Protein AF-A0AAV0D070-F1 (afdb_monomer)

Or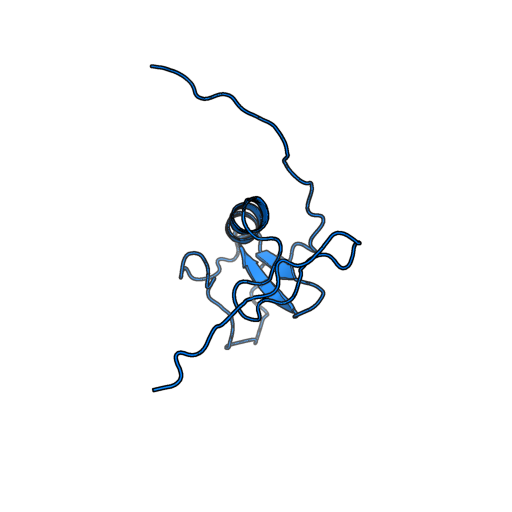ganism: NCBI:txid186058

Secondary structure (DSSP, 8-state):
--------------PPEEE--TT---TT--B-TTT-PBP-TT-EEEE-TTT--EEEHHHHHHHHTT--B-TTT--BS--SSS------------

Mean predicted aligned error: 12.6 Å

Sequence (94 aa):
MNEGGFDGIVQNFKLPVIAFGEDSTMEESQCCCICLGEYEMEDELQQLPPCKHIFHSHCISHWLRSNSTCPICRCPVFTGSGKLPSPTYSVPVH

Foldseek 3Di:
DDDDDDDDDPPVPPFDWDADDPPDPPPPAQAAPQVRHGDDNPFTWGAQVVPRHIHTPVRVSVVCVPQQADPPPRHGSDPDDDDDPPPPPPDPDD

InterPro domains:
  IPR001841 Zinc finger, RING-type [PF13639] (31-74)
  IPR001841 Zinc finger, RING-type [PS50089] (32-74)
  IPR001841 Zinc finger, RING-type [SM00184] (32-73)
  IPR013083 Zinc finger, RING/FYVE/PHD-type [G3DSA:3.30.40.10] (11-80)
  IPR044600 RING-H2 finger protein ATL1/ATL16-like [PTHR46913] (14-85)

pLDDT: mean 70.61, std 14.58, range [40.41, 89.5]

Solvent-accessible surface area (backbone atoms only — not comparable to full-atom values): 6456 Å² total; per-residue (Å²): 141,82,84,86,82,76,89,78,79,81,71,82,73,86,57,56,74,44,74,48,56,102,80,69,90,57,87,90,68,55,50,21,86,82,79,71,41,72,73,46,68,87,41,57,27,26,39,41,86,83,76,66,52,64,30,41,41,67,56,48,55,58,44,47,76,80,41,64,41,39,92,86,79,61,46,59,73,64,96,71,89,80,79,82,82,74,83,82,74,75,73,83,87,126

Structure (mmCIF, N/CA/C/O backbone):
data_AF-A0AAV0D070-F1
#
_entry.id   AF-A0AAV0D070-F1
#
loop_
_atom_site.group_PDB
_atom_site.id
_atom_site.type_symbol
_atom_site.label_atom_id
_atom_site.label_alt_id
_atom_site.label_comp_id
_atom_site.label_asym_id
_atom_site.label_entity_id
_atom_site.label_seq_id
_atom_site.pdbx_PDB_ins_code
_atom_site.Cartn_x
_atom_site.Cartn_y
_atom_site.Cartn_z
_atom_site.occupancy
_atom_site.B_iso_or_equiv
_atom_site.auth_seq_id
_atom_site.auth_comp_id
_atom_site.auth_asym_id
_atom_site.auth_atom_id
_atom_site.pdbx_PDB_model_num
ATOM 1 N N . MET A 1 1 ? -7.039 6.718 -32.064 1.00 51.34 1 MET A N 1
ATOM 2 C CA . MET A 1 1 ? -7.424 6.870 -30.651 1.00 51.34 1 MET A CA 1
ATOM 3 C C . MET A 1 1 ? -8.579 5.922 -30.404 1.00 51.34 1 MET A C 1
ATOM 5 O O . MET A 1 1 ? -9.614 6.114 -31.019 1.00 51.34 1 MET A O 1
ATOM 9 N N . ASN A 1 2 ? -8.380 4.866 -29.621 1.00 43.56 2 ASN A N 1
ATOM 10 C CA . ASN A 1 2 ? -9.481 4.049 -29.120 1.00 43.56 2 ASN A CA 1
ATOM 11 C C . ASN A 1 2 ? -9.289 3.975 -27.613 1.00 43.56 2 ASN A C 1
ATOM 13 O O . ASN A 1 2 ? -8.306 3.419 -27.125 1.00 43.56 2 ASN A O 1
ATO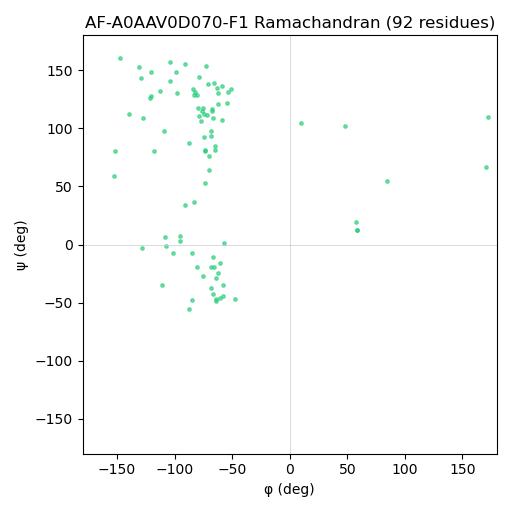M 17 N N . GLU A 1 3 ? -10.182 4.672 -26.928 1.00 57.22 3 GLU A N 1
ATOM 18 C CA . GLU A 1 3 ? -10.222 4.858 -25.491 1.00 57.22 3 GLU A CA 1
ATOM 19 C C . GLU A 1 3 ? -10.774 3.568 -24.883 1.00 57.22 3 GLU A C 1
ATOM 21 O O . GLU A 1 3 ? -11.942 3.224 -25.057 1.00 57.22 3 GLU A O 1
ATOM 26 N N . GLY A 1 4 ? -9.887 2.789 -24.263 1.00 51.31 4 GLY A N 1
ATOM 27 C CA . GLY A 1 4 ? -10.216 1.509 -23.646 1.00 51.31 4 GLY A CA 1
ATOM 28 C C . GLY A 1 4 ? -10.979 1.707 -22.344 1.00 51.31 4 GLY A C 1
ATOM 29 O O . GLY A 1 4 ? -10.397 1.631 -21.267 1.00 51.31 4 GLY A O 1
ATOM 30 N N . GLY A 1 5 ? -12.281 1.958 -22.453 1.00 61.12 5 GLY A N 1
ATOM 31 C CA . GLY A 1 5 ? -13.222 1.851 -21.348 1.00 61.12 5 GLY A CA 1
ATOM 32 C C . GLY A 1 5 ? -13.551 0.390 -21.041 1.00 61.12 5 GLY A C 1
ATOM 33 O O . GLY A 1 5 ? -14.175 -0.297 -21.844 1.00 61.12 5 GLY A O 1
ATOM 34 N N . PHE A 1 6 ? -13.161 -0.056 -19.851 1.00 51.25 6 PHE A N 1
ATOM 35 C CA . PHE A 1 6 ? -13.839 -1.095 -19.075 1.00 51.25 6 PHE A CA 1
ATOM 36 C C . PHE A 1 6 ? -13.531 -0.805 -17.599 1.00 51.25 6 PHE A C 1
ATOM 38 O O . PHE A 1 6 ? -12.607 -1.326 -16.978 1.00 51.25 6 PHE A O 1
ATOM 45 N N . ASP A 1 7 ? -14.302 0.150 -17.088 1.00 59.31 7 ASP A N 1
ATOM 46 C CA . ASP A 1 7 ? -14.576 0.349 -15.675 1.00 59.31 7 ASP A CA 1
ATOM 47 C C . ASP A 1 7 ? -15.422 -0.841 -15.203 1.00 59.31 7 ASP A C 1
ATOM 49 O O . ASP A 1 7 ? -16.501 -1.102 -15.738 1.00 59.31 7 ASP A O 1
ATOM 53 N N . GLY A 1 8 ? -14.906 -1.642 -14.278 1.00 51.41 8 GLY A N 1
ATOM 54 C CA . GLY A 1 8 ? -15.654 -2.797 -13.807 1.00 51.41 8 GLY A CA 1
ATOM 55 C C . GLY A 1 8 ? -14.829 -3.687 -12.910 1.00 51.41 8 GLY A C 1
ATOM 56 O O . GLY A 1 8 ? -13.954 -4.409 -13.370 1.00 51.41 8 GLY A O 1
ATOM 57 N N . ILE A 1 9 ? -15.183 -3.673 -11.626 1.00 53.84 9 ILE A N 1
ATOM 58 C CA . ILE A 1 9 ? -14.543 -4.398 -10.526 1.00 53.84 9 ILE A CA 1
ATOM 59 C C . ILE A 1 9 ? -13.340 -3.628 -9.947 1.00 53.84 9 ILE A C 1
ATOM 61 O O . ILE A 1 9 ? -12.242 -4.144 -9.750 1.00 53.84 9 ILE A O 1
ATOM 65 N N . VAL A 1 10 ? -13.577 -2.373 -9.550 1.00 51.00 10 VAL A N 1
ATOM 66 C CA . VAL A 1 10 ? -12.948 -1.874 -8.319 1.00 51.00 10 VAL A CA 1
ATOM 67 C C . VAL A 1 10 ? -13.527 -2.696 -7.169 1.00 51.00 10 VAL A C 1
ATOM 69 O O . VAL A 1 10 ? -14.536 -2.338 -6.566 1.00 51.00 10 VAL A O 1
ATOM 72 N N . GLN A 1 11 ? -12.950 -3.873 -6.902 1.00 52.97 11 GLN A N 1
ATOM 73 C CA . GLN A 1 11 ? -13.203 -4.525 -5.623 1.00 52.97 11 GLN A CA 1
ATOM 74 C C . GLN A 1 11 ? -12.734 -3.524 -4.575 1.00 52.97 11 GLN A C 1
ATOM 76 O O . GLN A 1 11 ? -11.547 -3.232 -4.469 1.00 52.97 11 GLN A O 1
ATOM 81 N N . ASN A 1 12 ? -13.694 -2.911 -3.888 1.00 49.38 12 ASN A N 1
ATOM 82 C CA . ASN A 1 12 ? -13.462 -1.994 -2.789 1.00 49.38 12 ASN A CA 1
ATOM 83 C C . ASN A 1 12 ? -12.819 -2.795 -1.650 1.00 49.38 12 ASN A C 1
ATOM 85 O O . ASN A 1 12 ? -13.486 -3.292 -0.738 1.00 49.38 12 ASN A O 1
ATOM 89 N N . PHE A 1 13 ? -11.512 -2.990 -1.766 1.00 62.12 13 PHE A N 1
ATOM 90 C CA . PHE A 1 13 ? -10.680 -3.673 -0.805 1.00 62.12 13 PHE A CA 1
ATOM 91 C C . PHE A 1 13 ? -10.490 -2.720 0.373 1.00 62.12 13 PHE A C 1
ATOM 93 O O . PHE A 1 13 ? -9.608 -1.868 0.361 1.00 62.12 13 PHE A O 1
ATOM 100 N N . LYS A 1 14 ? -11.359 -2.834 1.388 1.00 61.59 14 LYS A N 1
ATOM 101 C CA . LYS A 1 14 ? -11.229 -2.104 2.661 1.00 61.59 14 LYS A CA 1
ATOM 102 C C . LYS A 1 14 ? -10.051 -2.652 3.472 1.00 61.59 14 LYS A C 1
ATOM 104 O O . LYS A 1 14 ? -10.244 -3.250 4.528 1.00 61.59 14 LYS A O 1
ATOM 109 N N . LEU A 1 15 ? -8.841 -2.504 2.955 1.00 68.94 15 LEU A N 1
ATOM 110 C CA . LEU A 1 15 ? -7.629 -2.707 3.731 1.00 68.94 15 LEU A CA 1
ATOM 111 C C . LEU A 1 15 ? -7.387 -1.455 4.583 1.00 68.94 15 LEU A C 1
ATOM 113 O O . LEU A 1 15 ? -7.708 -0.349 4.136 1.00 68.94 15 LEU A O 1
ATOM 117 N N . PRO A 1 16 ? -6.863 -1.609 5.809 1.00 75.00 16 PRO A N 1
ATOM 118 C CA . PRO A 1 16 ? -6.501 -0.467 6.632 1.00 75.00 16 PRO A CA 1
ATOM 119 C C . PRO A 1 16 ? -5.403 0.335 5.926 1.00 75.00 16 PRO A C 1
ATOM 121 O O . PRO A 1 16 ? -4.332 -0.201 5.626 1.00 75.00 16 PRO A O 1
ATOM 124 N N . VAL A 1 17 ? -5.700 1.606 5.651 1.00 79.62 17 VAL A N 1
ATOM 125 C CA . VAL A 1 17 ? -4.714 2.572 5.168 1.00 79.62 17 VAL A CA 1
ATOM 126 C C . VAL A 1 17 ? -3.935 3.074 6.375 1.00 79.62 17 VAL A C 1
ATOM 128 O O . VAL A 1 17 ? -4.528 3.468 7.382 1.00 79.62 17 VAL A O 1
ATOM 131 N N . ILE A 1 18 ? -2.615 3.024 6.280 1.00 79.44 18 ILE A N 1
ATOM 132 C CA . ILE A 1 18 ? -1.688 3.592 7.246 1.00 79.44 18 ILE A CA 1
ATOM 133 C C . ILE A 1 18 ? -0.963 4.747 6.552 1.00 79.44 18 ILE A C 1
ATOM 135 O O . ILE A 1 18 ? -0.515 4.610 5.414 1.00 79.44 18 ILE A O 1
ATOM 139 N N . ALA A 1 19 ? -0.888 5.891 7.224 1.00 76.19 19 ALA A N 1
ATOM 140 C CA . ALA A 1 19 ? -0.061 7.001 6.774 1.00 76.19 19 ALA A CA 1
ATOM 141 C C . ALA A 1 19 ? 1.369 6.762 7.261 1.00 76.19 19 ALA A C 1
ATOM 143 O O . ALA A 1 19 ? 1.568 6.400 8.427 1.00 76.19 19 ALA A O 1
ATOM 144 N N . PHE A 1 20 ? 2.351 6.942 6.382 1.00 72.38 20 PHE A N 1
ATOM 145 C CA . PHE A 1 20 ? 3.747 6.896 6.782 1.00 72.38 20 PHE A CA 1
ATOM 146 C C . PHE A 1 20 ? 4.088 8.183 7.546 1.00 72.38 20 PHE A C 1
ATOM 148 O O . PHE A 1 20 ? 4.021 9.273 6.991 1.00 72.38 20 PHE A O 1
ATOM 155 N N . GLY A 1 21 ? 4.369 8.069 8.846 1.00 65.94 21 GLY A N 1
ATOM 156 C CA . GLY A 1 21 ? 4.668 9.203 9.722 1.00 65.94 21 GLY A CA 1
ATOM 157 C C . GLY A 1 21 ? 6.054 9.085 10.348 1.00 65.94 21 GLY A C 1
ATOM 158 O O . GLY A 1 21 ? 6.506 7.979 10.652 1.00 65.94 21 GLY A O 1
ATOM 159 N N . GLU A 1 22 ? 6.681 10.238 10.583 1.00 59.91 22 GLU A N 1
ATOM 160 C CA . GLU A 1 22 ? 8.076 10.463 11.012 1.00 59.91 22 GLU A CA 1
ATOM 161 C C . GLU A 1 22 ? 8.521 9.775 12.329 1.00 59.91 22 GLU A C 1
ATOM 163 O O . GLU A 1 22 ? 9.675 9.897 12.725 1.00 59.91 22 GLU A O 1
ATOM 168 N N . ASP A 1 23 ? 7.646 9.009 12.990 1.00 57.81 23 ASP A N 1
ATOM 169 C CA . ASP A 1 23 ? 7.898 8.321 14.271 1.00 57.81 23 ASP A CA 1
ATOM 170 C C . ASP A 1 23 ? 8.042 6.782 14.136 1.00 57.81 23 ASP A C 1
ATOM 172 O O . ASP A 1 23 ? 8.140 6.048 15.120 1.00 57.81 23 ASP A O 1
ATOM 176 N N . SER A 1 24 ? 8.055 6.241 12.911 1.00 54.66 24 SER A N 1
ATOM 177 C CA . SER A 1 24 ? 8.052 4.786 12.680 1.00 54.66 24 SER A CA 1
ATOM 178 C C . SER A 1 24 ? 9.463 4.179 12.658 1.00 54.66 24 SER A C 1
ATOM 180 O O . SER A 1 24 ? 10.062 3.986 11.604 1.00 54.66 24 SER A O 1
ATOM 182 N N . THR A 1 25 ? 9.983 3.796 13.825 1.00 54.25 25 THR A N 1
ATOM 183 C CA . THR A 1 25 ? 11.239 3.026 13.999 1.00 54.25 25 THR A CA 1
ATOM 184 C C . THR A 1 25 ? 11.100 1.541 13.606 1.00 54.25 25 THR A C 1
ATOM 186 O O . THR A 1 25 ? 11.401 0.634 14.380 1.00 54.25 25 THR A O 1
ATOM 189 N N . MET A 1 26 ? 10.619 1.254 12.393 1.00 52.88 26 MET A N 1
ATOM 190 C CA . MET A 1 26 ? 10.572 -0.107 11.834 1.00 52.88 26 MET A CA 1
ATOM 191 C C . MET A 1 26 ? 11.442 -0.186 10.571 1.00 52.88 26 MET A C 1
ATOM 193 O O . MET A 1 26 ? 10.945 -0.112 9.447 1.00 52.88 26 MET A O 1
ATOM 197 N N . GLU A 1 27 ? 12.755 -0.326 10.774 1.00 54.59 27 GLU A N 1
ATOM 198 C CA . GLU A 1 27 ? 13.813 -0.317 9.744 1.00 54.59 27 GLU A CA 1
ATOM 199 C C . GLU A 1 27 ? 13.712 -1.426 8.676 1.00 54.59 27 GLU A C 1
ATOM 201 O O . GLU A 1 27 ? 14.317 -1.307 7.618 1.00 54.59 27 GLU A O 1
ATOM 206 N N . GLU A 1 28 ? 12.935 -2.493 8.880 1.00 53.97 28 GLU A N 1
ATOM 207 C CA . GLU A 1 28 ? 12.988 -3.667 7.989 1.00 53.97 28 GLU A CA 1
ATOM 208 C C . GLU A 1 28 ? 11.944 -3.696 6.860 1.00 53.97 28 GLU A C 1
ATOM 210 O O . GLU A 1 28 ? 11.878 -4.661 6.098 1.00 53.97 28 GLU A O 1
ATOM 215 N N . SER A 1 29 ? 11.106 -2.670 6.694 1.00 61.00 29 SER A N 1
ATOM 216 C CA . SER A 1 29 ? 10.103 -2.656 5.613 1.00 61.00 29 SER A CA 1
ATOM 217 C C . SER A 1 29 ? 9.738 -1.240 5.178 1.00 61.00 29 SER A C 1
ATOM 219 O O . SER A 1 29 ? 8.578 -0.859 5.258 1.00 61.00 29 SER A O 1
ATOM 221 N N . GLN A 1 30 ? 10.729 -0.468 4.727 1.00 70.94 30 GLN A N 1
ATOM 222 C CA . GLN A 1 30 ? 10.545 0.892 4.194 1.00 70.94 30 GLN A CA 1
ATOM 223 C C . GLN A 1 30 ? 10.428 0.950 2.661 1.00 70.94 30 GLN A C 1
ATOM 225 O O . GLN A 1 30 ? 10.405 2.026 2.074 1.00 70.94 30 GLN A O 1
ATOM 230 N N . CYS A 1 31 ? 10.353 -0.209 2.000 1.00 81.94 31 CYS A N 1
ATOM 231 C CA . CYS A 1 31 ? 10.238 -0.302 0.548 1.00 81.94 31 CYS A CA 1
ATOM 232 C C . CYS A 1 31 ? 9.084 -1.221 0.140 1.00 81.94 31 CYS A C 1
ATOM 234 O O . CYS A 1 31 ? 8.861 -2.285 0.727 1.00 81.94 31 CYS A O 1
ATOM 236 N N . CYS A 1 32 ? 8.392 -0.857 -0.933 1.00 86.00 32 CYS A N 1
ATOM 237 C CA . CYS A 1 32 ? 7.343 -1.664 -1.536 1.00 86.00 32 CYS A CA 1
ATOM 238 C C . CYS A 1 32 ? 7.940 -2.773 -2.402 1.00 86.00 32 CYS A C 1
ATOM 240 O O . CYS A 1 32 ? 8.512 -2.495 -3.447 1.00 86.00 32 CYS A O 1
ATOM 242 N N . CYS A 1 33 ? 7.723 -4.051 -2.078 1.00 84.31 33 CYS A N 1
ATOM 243 C CA . CYS A 1 33 ? 8.230 -5.152 -2.916 1.00 84.31 33 CYS A CA 1
ATOM 244 C C . CYS A 1 33 ? 7.582 -5.245 -4.313 1.00 84.31 33 CYS A C 1
ATOM 246 O O . CYS A 1 33 ? 8.041 -6.025 -5.143 1.00 84.31 33 CYS A O 1
ATOM 248 N N . ILE A 1 34 ? 6.498 -4.504 -4.569 1.00 85.19 34 ILE A N 1
ATOM 249 C CA . ILE A 1 34 ? 5.784 -4.533 -5.854 1.00 85.19 34 ILE A CA 1
ATOM 250 C C . ILE A 1 34 ? 6.444 -3.584 -6.860 1.00 85.19 34 ILE A C 1
ATOM 252 O O . ILE A 1 34 ? 6.680 -3.980 -7.997 1.00 85.19 34 ILE A O 1
ATOM 256 N N . CYS A 1 35 ? 6.734 -2.344 -6.454 1.00 87.00 35 CYS A N 1
ATOM 257 C CA . CYS A 1 35 ? 7.403 -1.353 -7.306 1.00 87.00 35 CYS A CA 1
ATOM 258 C C . CYS A 1 35 ? 8.897 -1.180 -6.995 1.00 87.00 35 CYS A C 1
ATOM 260 O O . CYS A 1 35 ? 9.581 -0.487 -7.738 1.00 87.00 35 CYS A O 1
ATOM 262 N N . LEU A 1 36 ? 9.395 -1.809 -5.926 1.00 85.44 36 LEU A N 1
ATOM 263 C CA . LEU A 1 36 ? 10.752 -1.659 -5.386 1.00 85.44 36 LEU A CA 1
ATOM 264 C C . LEU A 1 36 ? 11.114 -0.208 -5.012 1.00 85.44 36 LEU A C 1
ATOM 266 O O . LEU A 1 36 ? 12.291 0.113 -4.903 1.00 85.44 36 LEU A O 1
ATOM 270 N N . GLY A 1 37 ? 10.106 0.651 -4.820 1.00 84.88 37 GLY A N 1
ATOM 271 C CA . GLY A 1 37 ? 10.261 2.040 -4.383 1.00 84.88 37 GLY A CA 1
ATOM 272 C C . GLY A 1 37 ? 10.203 2.186 -2.864 1.00 84.88 37 GLY A C 1
ATOM 273 O O . GLY A 1 37 ? 9.615 1.343 -2.182 1.00 84.88 37 GLY A O 1
ATOM 274 N N . GLU A 1 38 ? 10.819 3.248 -2.357 1.00 85.69 38 GLU A N 1
ATOM 275 C CA . GLU A 1 38 ? 10.784 3.657 -0.949 1.00 85.69 38 GLU A CA 1
ATOM 276 C C . GLU A 1 38 ? 9.415 4.247 -0.582 1.00 85.69 38 GLU A C 1
ATOM 278 O O . GLU A 1 38 ? 8.696 4.730 -1.455 1.00 85.69 38 GLU A O 1
ATOM 283 N N . TYR A 1 39 ? 9.040 4.160 0.695 1.00 84.88 39 TYR A N 1
ATOM 284 C CA . TYR A 1 39 ? 7.816 4.767 1.212 1.00 84.88 39 TYR A CA 1
ATOM 285 C C . TYR A 1 39 ? 8.031 6.244 1.535 1.00 84.88 39 TYR A C 1
ATOM 287 O O . TYR A 1 39 ? 8.943 6.591 2.285 1.00 84.88 39 TYR A O 1
ATOM 295 N N . GLU A 1 40 ? 7.158 7.103 1.011 1.00 80.50 40 GLU A N 1
ATOM 296 C CA . GLU A 1 40 ? 7.174 8.541 1.281 1.00 80.50 40 GLU A CA 1
ATOM 297 C C . GLU A 1 40 ? 6.057 8.931 2.264 1.00 80.50 40 GLU A C 1
ATOM 299 O O . GLU A 1 40 ? 5.051 8.239 2.411 1.00 80.50 40 GLU A O 1
ATOM 304 N N . MET A 1 41 ? 6.213 10.0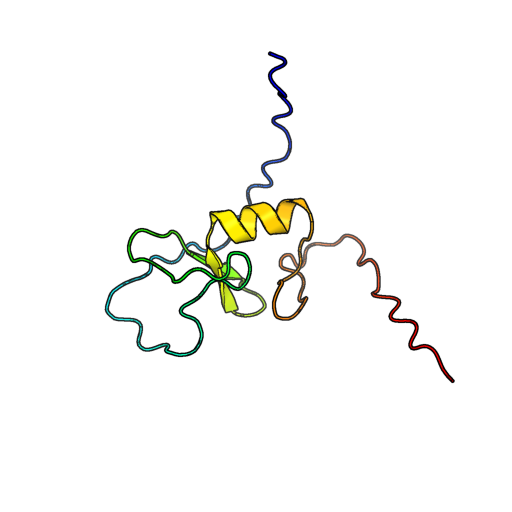60 2.963 1.00 74.44 41 MET A N 1
ATOM 305 C CA . MET A 1 41 ? 5.200 10.554 3.915 1.00 74.44 41 MET A CA 1
ATOM 306 C C . M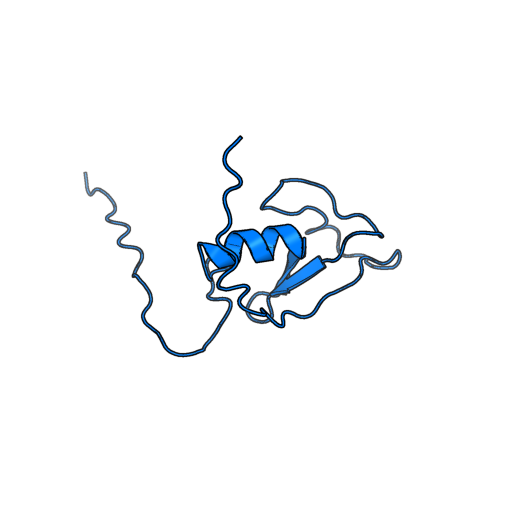ET A 1 41 ? 3.860 10.891 3.238 1.00 74.44 41 MET A C 1
ATOM 308 O O . MET A 1 41 ? 2.805 10.859 3.871 1.00 74.44 41 MET A O 1
ATOM 312 N N . GLU A 1 42 ? 3.899 11.200 1.944 1.00 79.44 42 GLU A N 1
ATOM 313 C CA . GLU A 1 42 ? 2.716 11.477 1.127 1.00 79.44 42 GLU A CA 1
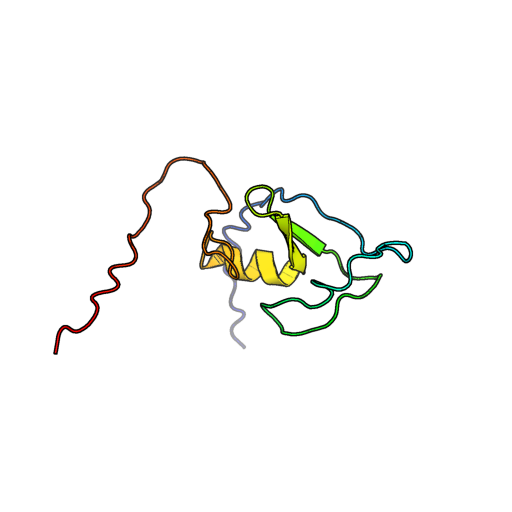ATOM 314 C C . GLU A 1 42 ? 2.075 10.200 0.558 1.00 79.44 42 GLU A C 1
ATOM 316 O O . GLU A 1 42 ? 0.980 10.262 -0.006 1.00 79.44 42 GLU A O 1
ATOM 321 N N . ASP A 1 43 ? 2.712 9.039 0.730 1.00 82.31 43 ASP A N 1
ATOM 322 C CA . ASP A 1 43 ? 2.202 7.776 0.221 1.00 82.31 43 ASP A CA 1
ATOM 323 C C . ASP A 1 43 ? 1.155 7.152 1.147 1.00 82.31 43 ASP A C 1
ATOM 325 O O . ASP A 1 43 ? 1.335 6.950 2.353 1.00 82.31 43 ASP A O 1
ATOM 329 N N . GLU A 1 44 ? 0.043 6.753 0.536 1.00 85.69 44 GLU A N 1
ATOM 330 C CA . GLU A 1 44 ? -0.963 5.936 1.193 1.00 85.69 44 GLU A CA 1
ATOM 331 C C . GLU A 1 44 ? -0.487 4.488 1.208 1.00 85.69 44 GLU A C 1
ATOM 333 O O . GLU A 1 44 ? -0.461 3.814 0.174 1.00 85.69 44 GLU A O 1
ATOM 338 N N . LEU A 1 45 ? -0.151 3.966 2.382 1.00 85.88 45 LEU A N 1
ATOM 339 C CA . LEU A 1 45 ? 0.251 2.575 2.529 1.00 85.88 45 LEU A CA 1
ATOM 340 C C . LEU A 1 45 ? -0.926 1.736 3.013 1.00 85.88 45 LEU A C 1
ATOM 342 O O . LEU A 1 45 ? -1.787 2.185 3.760 1.00 85.88 45 LEU A O 1
ATOM 346 N N . GLN A 1 46 ? -0.971 0.479 2.604 1.00 84.94 46 GLN A N 1
ATOM 347 C CA . GLN A 1 46 ? -1.957 -0.491 3.043 1.00 84.94 46 GLN A CA 1
ATOM 348 C C . GLN A 1 46 ? -1.258 -1.671 3.696 1.00 84.94 46 GLN A C 1
ATOM 350 O O . GLN A 1 46 ? -0.370 -2.301 3.115 1.00 84.94 46 GLN A O 1
ATOM 355 N N . GLN A 1 47 ? -1.702 -1.994 4.908 1.00 85.00 47 GLN A N 1
ATOM 356 C CA . GLN A 1 47 ? -1.226 -3.159 5.634 1.00 85.00 47 GLN A CA 1
ATOM 357 C C . GLN A 1 47 ? -2.200 -4.324 5.469 1.00 85.00 47 GLN A C 1
ATOM 359 O O . GLN A 1 47 ? -3.401 -4.204 5.712 1.00 85.00 47 GLN A O 1
ATOM 364 N N . LEU A 1 48 ? -1.677 -5.491 5.105 1.00 83.62 48 LEU A N 1
ATOM 365 C CA . LEU A 1 48 ? -2.471 -6.710 5.029 1.00 83.62 48 LEU A CA 1
ATOM 366 C C . LEU A 1 48 ? -2.743 -7.251 6.444 1.00 83.62 48 LEU A C 1
ATOM 368 O O . LEU A 1 48 ? -1.798 -7.682 7.102 1.00 83.62 48 LEU A O 1
ATOM 372 N N . PRO A 1 49 ? -4.002 -7.342 6.915 1.00 81.06 49 PRO A N 1
ATOM 373 C CA . PRO A 1 49 ? -4.300 -7.851 8.253 1.00 81.06 49 PRO A CA 1
ATOM 374 C C . PRO A 1 49 ? -3.805 -9.286 8.551 1.00 81.06 49 PRO A C 1
ATOM 376 O O . PRO A 1 49 ? -3.393 -9.516 9.688 1.00 81.06 49 PRO A O 1
ATOM 379 N N . PRO A 1 50 ? -3.781 -10.259 7.607 1.00 79.69 50 PRO A N 1
ATOM 380 C CA . PRO A 1 50 ? -3.368 -11.627 7.939 1.00 79.69 50 PRO A CA 1
ATOM 381 C C . PRO A 1 50 ? -1.856 -11.801 8.127 1.00 79.69 50 PRO A C 1
ATOM 383 O O . PRO A 1 50 ? -1.436 -12.714 8.830 1.00 79.69 50 PRO A O 1
ATOM 386 N N . CYS A 1 51 ? -1.029 -10.967 7.491 1.00 83.44 51 CYS A N 1
ATOM 387 C CA . CYS A 1 51 ? 0.431 -11.121 7.506 1.00 83.44 51 CYS A CA 1
ATOM 388 C C . CYS A 1 51 ? 1.194 -9.857 7.912 1.00 83.44 51 CYS A C 1
ATOM 390 O O . CYS A 1 51 ? 2.413 -9.900 8.001 1.00 83.44 51 CYS A O 1
ATOM 392 N N . LYS A 1 52 ? 0.492 -8.743 8.141 1.00 81.50 52 LYS A N 1
ATOM 393 C CA . LYS A 1 52 ? 1.019 -7.428 8.542 1.00 81.50 52 LYS A CA 1
ATOM 394 C C . LYS A 1 52 ? 2.037 -6.796 7.583 1.00 81.50 52 LYS A C 1
ATOM 396 O O . LYS A 1 52 ? 2.652 -5.794 7.926 1.00 81.50 52 LYS A O 1
ATOM 401 N N . HIS A 1 53 ? 2.170 -7.331 6.371 1.00 85.81 53 HIS A N 1
ATOM 402 C CA . HIS A 1 53 ? 3.000 -6.737 5.327 1.00 85.81 53 HIS A CA 1
ATOM 403 C C . HIS A 1 53 ? 2.370 -5.454 4.789 1.00 85.81 53 HIS A C 1
ATOM 405 O O . HIS A 1 53 ? 1.157 -5.405 4.566 1.00 85.81 53 HIS A O 1
ATOM 411 N N . ILE A 1 54 ? 3.214 -4.450 4.585 1.00 85.06 54 ILE A N 1
ATOM 412 C CA . ILE A 1 54 ? 2.856 -3.105 4.142 1.00 85.06 54 ILE A CA 1
ATOM 413 C C . ILE A 1 54 ? 3.224 -2.972 2.665 1.00 85.06 54 ILE A C 1
ATOM 415 O O . ILE A 1 54 ? 4.252 -3.498 2.243 1.00 85.06 54 ILE A O 1
ATOM 419 N N . PHE A 1 55 ? 2.376 -2.298 1.894 1.00 87.31 55 PHE A N 1
ATOM 420 C CA . PHE A 1 55 ? 2.577 -1.987 0.478 1.00 87.31 55 PHE A CA 1
ATOM 421 C C . PHE A 1 55 ? 1.932 -0.641 0.157 1.00 87.31 55 PHE A C 1
ATOM 423 O O . PHE A 1 55 ? 1.000 -0.250 0.851 1.00 87.31 55 PHE A O 1
ATOM 430 N N . HIS A 1 56 ? 2.319 0.023 -0.935 1.00 89.50 56 HIS A N 1
ATOM 431 C CA . HIS A 1 56 ? 1.540 1.164 -1.425 1.00 89.50 56 HIS A CA 1
ATOM 432 C C . HIS A 1 56 ? 0.106 0.734 -1.733 1.00 89.50 56 HIS A C 1
ATOM 434 O O . HIS A 1 56 ? -0.103 -0.291 -2.392 1.00 89.50 56 HIS A O 1
ATOM 440 N N . SER A 1 57 ? -0.861 1.550 -1.322 1.00 85.62 57 SER A N 1
ATOM 441 C CA . SER A 1 57 ? -2.288 1.402 -1.606 1.00 85.62 57 SER A CA 1
ATOM 442 C C . SER A 1 57 ? -2.513 1.126 -3.090 1.00 85.62 57 SER A C 1
ATOM 444 O O . SER A 1 57 ? -3.153 0.141 -3.458 1.00 85.62 57 SER A O 1
ATOM 446 N N . HIS A 1 58 ? -1.867 1.900 -3.967 1.00 85.94 58 HIS A N 1
ATOM 447 C CA . HIS A 1 58 ? -1.940 1.697 -5.411 1.00 85.94 58 HIS A CA 1
ATOM 448 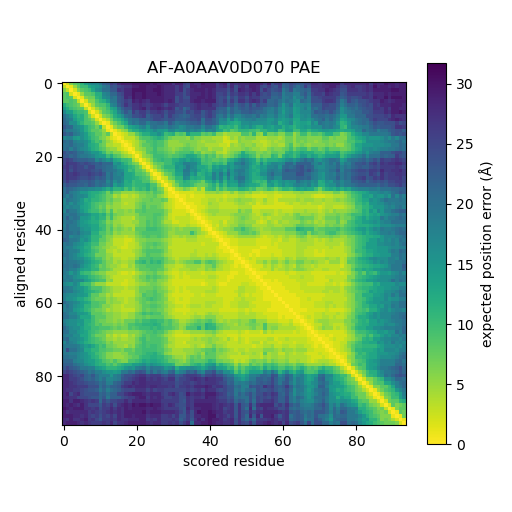C C . HIS A 1 58 ? -1.340 0.355 -5.860 1.00 85.94 58 HIS A C 1
ATOM 450 O O . HIS A 1 58 ? -1.965 -0.391 -6.619 1.00 85.94 58 HIS A O 1
ATOM 456 N N . CYS A 1 59 ? -0.144 0.014 -5.372 1.00 87.81 59 CYS A N 1
ATOM 457 C CA . CYS A 1 59 ? 0.556 -1.204 -5.768 1.00 87.81 59 CYS A CA 1
ATOM 458 C C . CYS A 1 59 ? -0.199 -2.468 -5.350 1.00 87.81 59 CYS A C 1
ATOM 460 O O . CYS A 1 59 ? -0.395 -3.365 -6.174 1.00 87.81 59 CYS A O 1
ATOM 462 N N . ILE A 1 60 ? -0.646 -2.548 -4.093 1.00 85.00 60 ILE A N 1
ATOM 463 C CA . ILE A 1 60 ? -1.402 -3.708 -3.619 1.00 85.00 60 ILE A CA 1
ATOM 464 C C . ILE A 1 60 ? -2.774 -3.763 -4.278 1.00 85.00 60 ILE A C 1
ATOM 466 O O . ILE A 1 60 ? -3.192 -4.839 -4.688 1.00 85.00 60 ILE A O 1
ATOM 470 N N . SER A 1 61 ? -3.436 -2.625 -4.500 1.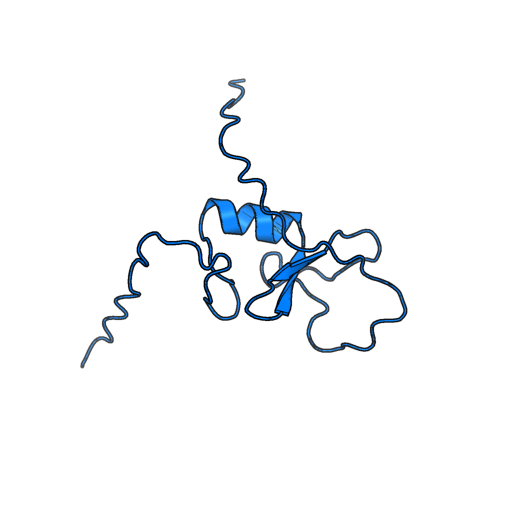00 82.56 61 SER A N 1
ATOM 471 C CA . SER A 1 61 ? -4.698 -2.581 -5.245 1.00 82.56 61 SER A CA 1
ATOM 472 C C . SER A 1 61 ? -4.545 -3.150 -6.652 1.00 82.56 61 SER A C 1
ATOM 474 O O . SER A 1 61 ? -5.377 -3.941 -7.094 1.00 82.56 61 SER A O 1
ATOM 476 N N . HIS A 1 62 ? -3.469 -2.789 -7.357 1.00 85.00 62 HIS A N 1
ATOM 477 C CA . HIS A 1 62 ? -3.185 -3.320 -8.687 1.00 85.00 62 HIS A CA 1
ATOM 478 C C . HIS A 1 62 ? -2.870 -4.820 -8.646 1.00 85.00 62 HIS A C 1
ATOM 480 O O . HIS A 1 62 ? -3.382 -5.588 -9.459 1.00 85.00 62 HIS A O 1
ATOM 486 N N . TRP A 1 63 ? -2.084 -5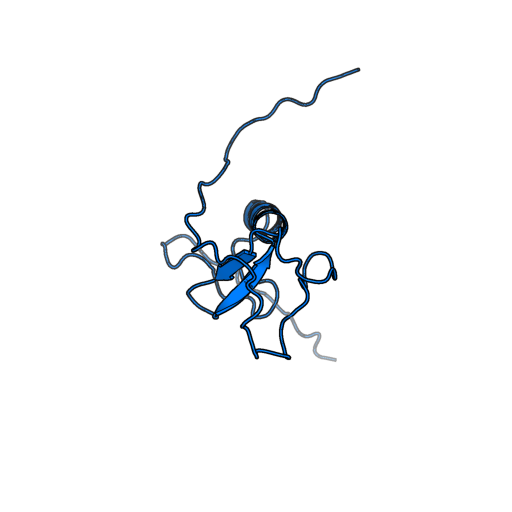.262 -7.665 1.00 86.12 63 TRP A N 1
ATOM 487 C CA . TRP A 1 63 ? -1.777 -6.675 -7.463 1.00 86.12 63 TRP A CA 1
ATOM 488 C C . TRP A 1 63 ? -3.036 -7.506 -7.190 1.00 86.12 63 TRP A C 1
ATOM 490 O O . TRP A 1 63 ? -3.245 -8.528 -7.843 1.00 86.12 63 TRP A O 1
ATOM 500 N N . LEU A 1 64 ? -3.918 -7.035 -6.304 1.00 80.00 64 LEU A N 1
ATOM 501 C CA . LEU A 1 64 ? -5.152 -7.717 -5.907 1.00 80.00 64 LEU A CA 1
ATOM 502 C C . LEU A 1 64 ? -6.183 -7.854 -7.030 1.00 80.00 64 LEU A C 1
ATOM 504 O O . LEU A 1 64 ? -7.034 -8.739 -6.946 1.00 80.00 64 LEU A O 1
ATOM 508 N N . ARG A 1 65 ? -6.087 -7.050 -8.099 1.00 79.38 65 ARG A N 1
ATOM 509 C CA . ARG A 1 65 ? -6.886 -7.251 -9.323 1.00 79.38 65 ARG A CA 1
ATOM 510 C C . ARG A 1 65 ? -6.555 -8.566 -10.026 1.00 79.38 65 ARG A C 1
ATOM 512 O O . ARG A 1 65 ? -7.414 -9.112 -10.707 1.00 79.38 65 ARG A O 1
ATOM 519 N N . SER A 1 66 ? -5.323 -9.051 -9.879 1.00 79.12 66 SER A N 1
ATOM 520 C CA . SER A 1 66 ? -4.833 -10.262 -10.545 1.00 79.12 66 SER A CA 1
ATOM 521 C C . SER A 1 66 ? -4.599 -11.414 -9.558 1.00 79.12 66 SER A C 1
ATOM 523 O O . SER A 1 66 ? -4.859 -12.570 -9.873 1.00 79.12 66 SER A O 1
ATOM 525 N N . ASN A 1 67 ? -4.158 -11.109 -8.333 1.00 79.81 67 ASN A N 1
ATOM 526 C CA . ASN A 1 67 ? -3.796 -12.079 -7.303 1.00 79.81 67 ASN A CA 1
ATOM 527 C C . ASN A 1 67 ? -4.272 -11.624 -5.920 1.00 79.81 67 ASN A C 1
ATOM 529 O O . ASN A 1 67 ? -3.707 -10.702 -5.343 1.00 79.81 67 ASN A O 1
ATOM 533 N N . SER A 1 68 ? -5.233 -12.322 -5.313 1.00 80.12 68 SER A N 1
ATOM 534 C CA . SER A 1 68 ? -5.733 -12.011 -3.960 1.00 80.12 68 SER A CA 1
ATOM 535 C C . SER A 1 68 ? -4.872 -12.594 -2.822 1.00 80.12 68 SER A C 1
ATOM 537 O O . SER A 1 68 ? -5.383 -13.037 -1.789 1.00 80.12 68 SER A O 1
ATOM 539 N N . THR A 1 69 ? -3.552 -12.610 -2.996 1.00 85.25 69 THR A N 1
ATOM 540 C CA . THR A 1 69 ? -2.577 -13.164 -2.040 1.00 85.25 69 THR A CA 1
ATOM 541 C C . THR A 1 69 ? -1.445 -12.181 -1.787 1.00 85.25 69 THR A C 1
ATOM 543 O O . THR A 1 69 ? -1.093 -11.411 -2.670 1.00 85.25 69 THR A O 1
ATOM 546 N N . CYS A 1 70 ? -0.813 -12.230 -0.621 1.00 85.94 70 CYS A N 1
ATOM 547 C CA . CYS A 1 70 ? 0.344 -11.404 -0.304 1.00 85.94 70 CYS A CA 1
ATOM 548 C C . CYS A 1 70 ? 1.523 -11.725 -1.246 1.00 85.94 70 CYS A C 1
ATOM 550 O O . CYS A 1 70 ? 1.882 -12.896 -1.366 1.00 85.94 70 CYS A O 1
ATOM 552 N N . PRO A 1 71 ? 2.173 -10.733 -1.875 1.00 84.06 71 PRO A N 1
ATOM 553 C CA . PRO A 1 71 ? 3.328 -10.981 -2.742 1.00 84.06 71 PRO A CA 1
ATOM 554 C C . PRO A 1 71 ? 4.572 -11.462 -1.973 1.00 84.06 71 PRO A C 1
ATOM 556 O O . PRO A 1 71 ? 5.444 -12.082 -2.572 1.00 84.06 71 PRO A O 1
ATOM 559 N N . ILE A 1 72 ? 4.638 -11.233 -0.654 1.00 83.06 72 ILE A N 1
ATOM 560 C CA . ILE A 1 72 ? 5.770 -11.649 0.190 1.00 83.06 72 ILE A CA 1
ATOM 561 C C . ILE A 1 72 ? 5.581 -13.083 0.698 1.00 83.06 72 ILE A C 1
ATOM 563 O O . ILE A 1 72 ? 6.421 -13.946 0.463 1.00 83.06 72 ILE A O 1
ATOM 567 N N . CYS A 1 73 ? 4.463 -13.371 1.371 1.00 83.88 73 CYS A N 1
ATOM 568 C CA . CYS A 1 73 ? 4.244 -14.673 2.017 1.00 83.88 73 CYS A CA 1
ATOM 569 C C . CYS A 1 73 ? 3.223 -15.576 1.314 1.00 83.88 73 CYS A C 1
ATOM 571 O O . CYS A 1 73 ? 2.967 -16.683 1.780 1.00 83.88 73 CYS A O 1
ATOM 573 N N . ARG A 1 74 ? 2.603 -15.118 0.220 1.00 82.75 74 ARG A N 1
ATOM 574 C CA . ARG A 1 74 ? 1.524 -15.820 -0.502 1.00 82.75 74 ARG A CA 1
ATOM 575 C C . ARG A 1 74 ? 0.284 -16.139 0.345 1.00 82.75 74 ARG A C 1
ATOM 577 O O . ARG A 1 74 ? -0.590 -16.866 -0.118 1.00 82.75 74 ARG A O 1
ATOM 584 N N . CYS A 1 75 ? 0.149 -15.558 1.542 1.00 82.00 75 CYS A N 1
ATOM 585 C CA . CYS A 1 75 ? -1.069 -15.691 2.343 1.00 82.00 75 CYS A CA 1
ATOM 586 C C . CYS A 1 75 ? -2.258 -15.002 1.657 1.00 82.00 75 CYS A C 1
ATOM 588 O O . CYS A 1 75 ? -2.098 -13.891 1.149 1.00 82.00 75 CYS A O 1
ATOM 590 N N . PRO A 1 76 ? -3.456 -15.604 1.666 1.00 79.50 76 PRO A N 1
ATOM 591 C CA . PRO A 1 76 ? -4.652 -14.971 1.126 1.00 79.50 76 PRO A CA 1
ATOM 592 C C . PRO A 1 76 ? -4.988 -13.707 1.917 1.00 79.50 76 PRO A C 1
ATOM 594 O O . PRO A 1 76 ? -4.977 -13.715 3.148 1.00 79.50 76 PRO A O 1
ATOM 597 N N . VAL A 1 77 ? -5.303 -12.624 1.209 1.00 76.06 77 VAL A N 1
ATOM 598 C CA . VAL A 1 77 ? -5.663 -11.348 1.847 1.00 76.06 77 VAL A CA 1
ATOM 599 C C . VAL A 1 77 ? -7.118 -11.313 2.329 1.00 76.06 77 VAL A C 1
ATOM 601 O O . VAL A 1 77 ? -7.440 -10.538 3.225 1.00 76.06 77 VAL A O 1
ATOM 604 N N . PHE A 1 78 ? -7.972 -12.200 1.797 1.00 70.31 78 PHE A N 1
ATOM 605 C CA . PHE A 1 78 ? -9.365 -12.389 2.210 1.00 70.31 78 PHE A CA 1
ATOM 606 C C . PHE A 1 78 ? -9.590 -13.831 2.657 1.00 70.31 78 PHE A C 1
ATOM 608 O O . PHE A 1 78 ? -9.350 -14.775 1.908 1.00 70.31 78 PHE A O 1
ATOM 615 N N . THR A 1 79 ? -10.116 -14.011 3.865 1.00 59.38 79 THR A N 1
ATOM 616 C CA . THR A 1 79 ? -10.546 -15.309 4.406 1.00 59.38 79 THR A CA 1
ATOM 617 C C . THR A 1 79 ? -12.025 -15.596 4.100 1.00 59.38 79 THR A C 1
ATOM 619 O O . THR A 1 79 ? -12.729 -16.201 4.904 1.00 59.38 79 THR A O 1
ATOM 622 N N . GLY A 1 80 ? -12.521 -15.150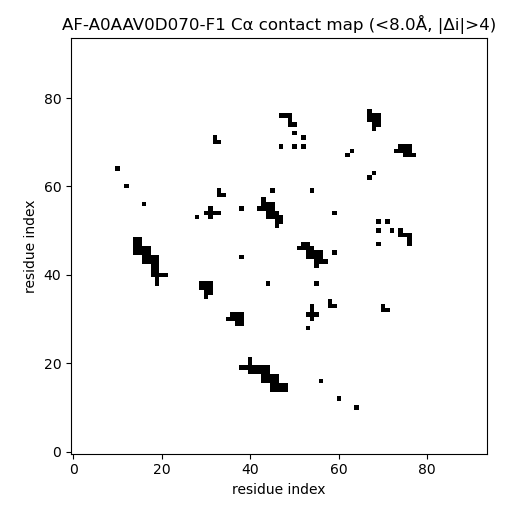 2.938 1.00 55.31 80 GLY A N 1
ATOM 623 C CA . GLY A 1 80 ? -13.905 -15.339 2.490 1.00 55.31 80 GLY A CA 1
ATOM 624 C C . GLY A 1 80 ? -14.002 -16.333 1.330 1.00 55.31 80 GLY A C 1
ATOM 625 O O . GLY A 1 80 ? -13.753 -15.966 0.191 1.00 55.31 80 GLY A O 1
ATOM 626 N N . SER A 1 81 ? -14.335 -17.586 1.651 1.00 53.12 81 SER A N 1
ATOM 627 C CA . SER A 1 81 ? -14.816 -18.692 0.801 1.00 53.12 81 SER A CA 1
ATOM 628 C C . SER A 1 81 ? -14.777 -18.523 -0.732 1.00 53.12 81 SER A C 1
ATOM 630 O O . SER A 1 81 ? -15.688 -17.942 -1.315 1.00 53.12 81 SER A O 1
ATOM 632 N N . GLY A 1 82 ? -13.819 -19.178 -1.407 1.00 48.78 82 GLY A N 1
ATOM 633 C CA . GLY A 1 82 ? -13.894 -19.370 -2.865 1.00 48.78 82 GLY A CA 1
ATOM 634 C C . GLY A 1 82 ? -12.641 -19.922 -3.552 1.00 48.78 82 GLY A C 1
ATOM 635 O O . GLY A 1 82 ? -12.034 -19.218 -4.339 1.00 48.78 82 GLY A O 1
ATOM 636 N N . LYS A 1 83 ? -12.282 -21.183 -3.261 1.00 40.69 83 LYS A N 1
ATOM 637 C CA . LYS A 1 83 ? -11.299 -22.057 -3.955 1.00 40.69 83 LYS A CA 1
ATOM 638 C C . LYS A 1 83 ? -9.909 -21.460 -4.278 1.00 40.69 83 LYS A C 1
ATOM 640 O O . LYS A 1 83 ? -9.708 -20.836 -5.311 1.00 40.69 83 LYS A O 1
ATOM 645 N N . LEU A 1 84 ? -8.908 -21.821 -3.464 1.00 45.84 84 LEU A N 1
ATOM 646 C CA . LEU A 1 84 ? -7.493 -21.770 -3.863 1.00 45.84 84 LEU A CA 1
ATOM 647 C C . LEU A 1 84 ? -7.279 -22.543 -5.184 1.00 45.84 84 LEU A C 1
ATOM 649 O O . LEU A 1 84 ? -7.644 -23.723 -5.233 1.00 45.84 84 LEU A O 1
ATOM 653 N N . PRO A 1 85 ? -6.588 -21.995 -6.200 1.00 46.62 85 PRO A N 1
ATOM 654 C CA . PRO A 1 85 ? -5.743 -22.830 -7.032 1.00 46.62 85 PRO A CA 1
ATOM 655 C C . PRO A 1 85 ? -4.527 -23.224 -6.184 1.00 46.62 85 PRO A C 1
ATOM 657 O O . PRO A 1 85 ? -3.717 -22.392 -5.780 1.00 46.62 85 PRO A O 1
ATOM 660 N N . SER A 1 86 ? -4.450 -24.509 -5.844 1.00 40.41 86 SER A N 1
ATOM 661 C CA . SER A 1 86 ? -3.262 -25.114 -5.243 1.00 40.41 86 SER A CA 1
ATOM 662 C C . SER A 1 86 ? -2.027 -24.765 -6.089 1.00 40.41 86 SER A C 1
ATOM 664 O O . SER A 1 86 ? -2.095 -24.910 -7.313 1.00 40.41 86 SER A O 1
ATOM 666 N N . PRO A 1 87 ? -0.897 -24.329 -5.501 1.00 50.44 87 PRO A N 1
ATOM 667 C CA . PRO A 1 87 ? 0.353 -24.320 -6.235 1.00 50.44 87 PRO A CA 1
ATOM 668 C C . PRO A 1 87 ? 0.754 -25.780 -6.455 1.00 50.44 87 PRO A C 1
ATOM 670 O O . PRO A 1 87 ? 1.332 -26.413 -5.573 1.00 50.44 87 PRO A O 1
ATOM 673 N N . THR A 1 88 ? 0.461 -26.335 -7.632 1.00 50.03 88 THR A N 1
ATOM 674 C CA . THR A 1 88 ? 1.139 -27.547 -8.099 1.00 50.03 88 THR A CA 1
ATOM 675 C C . THR A 1 88 ? 2.579 -27.166 -8.420 1.00 50.03 88 THR A C 1
ATOM 677 O O . THR A 1 88 ? 2.953 -26.981 -9.577 1.00 50.03 88 THR A O 1
ATOM 680 N N . TYR A 1 89 ? 3.395 -26.987 -7.383 1.00 54.38 89 TYR A N 1
ATOM 681 C CA . TYR A 1 89 ? 4.838 -27.054 -7.526 1.00 54.38 89 TYR A CA 1
ATOM 682 C C . TYR A 1 89 ? 5.186 -28.530 -7.705 1.00 54.38 89 TYR A C 1
ATOM 684 O O . TYR A 1 89 ? 5.506 -29.238 -6.751 1.00 54.38 89 TYR A O 1
ATOM 692 N N . SER A 1 90 ? 5.041 -29.017 -8.936 1.00 56.72 90 SER A N 1
ATOM 693 C CA . SER A 1 90 ? 5.658 -30.273 -9.340 1.00 56.72 90 SER A CA 1
ATOM 694 C C . SER A 1 90 ? 7.161 -30.032 -9.367 1.00 56.72 90 SER A C 1
ATOM 696 O O . SER A 1 90 ? 7.701 -29.524 -10.348 1.00 56.72 90 SER A O 1
ATOM 698 N N . VAL A 1 91 ? 7.823 -30.345 -8.254 1.00 64.81 91 VAL A N 1
ATOM 699 C CA . VAL A 1 91 ? 9.278 -30.498 -8.202 1.00 64.81 91 VAL A CA 1
ATOM 700 C C . VAL A 1 91 ? 9.644 -31.533 -9.274 1.00 64.81 91 VAL A C 1
ATOM 702 O O . VAL A 1 91 ? 9.114 -32.646 -9.208 1.00 64.81 91 VAL A O 1
ATOM 705 N N . PRO A 1 92 ? 10.488 -31.224 -10.274 1.00 63.84 92 PRO A N 1
ATOM 706 C CA . PRO A 1 92 ? 11.003 -32.264 -11.147 1.00 63.84 92 PRO A CA 1
ATOM 707 C C . PRO A 1 92 ? 11.900 -33.170 -10.300 1.00 63.84 92 PRO A C 1
ATOM 709 O O . PRO A 1 92 ? 12.971 -32.763 -9.856 1.00 63.84 92 PRO A O 1
ATOM 712 N N . VAL A 1 93 ? 11.424 -34.387 -10.031 1.00 61.28 93 VAL A N 1
ATOM 713 C CA . VAL A 1 93 ? 12.290 -35.476 -9.586 1.00 61.28 93 VAL A CA 1
ATOM 714 C C . VAL A 1 93 ? 13.203 -35.825 -10.762 1.00 61.28 93 VAL A C 1
ATOM 716 O O . VAL A 1 93 ? 12.727 -36.222 -11.825 1.00 61.28 93 VAL A O 1
ATOM 719 N N . HIS A 1 94 ? 14.500 -35.602 -10.587 1.00 61.34 94 HIS A N 1
ATOM 720 C CA . HIS A 1 94 ? 15.550 -36.216 -11.392 1.00 61.34 94 HIS A CA 1
ATOM 721 C C . HIS A 1 94 ? 16.286 -37.216 -10.510 1.00 61.34 94 HIS A C 1
ATOM 723 O O . HIS A 1 94 ? 16.559 -36.861 -9.339 1.00 61.34 94 HIS A O 1
#

Nearest PDB structures (foldseek):
  4v3k-assembly2_C  TM=8.526E-01  e=1.099E-05  Homo sapiens
  4v3k-assembly1_F  TM=9.115E-01  e=2.825E-05  Homo sapiens
  1x4j-assembly1_A  TM=7.749E-01  e=3.489E-06  Homo sapiens
  7bvw-assembly1_A  TM=8.419E-01  e=2.641E-05  Arabidopsis thaliana
  1iym-assembly1_A  TM=8.283E-01  e=2.801E-04  Oryza sativa

Radius of gyration: 16.27 Å; Cα contacts (8 Å, |Δi|>4): 100; chains: 1; bounding box: 31×48×45 Å